Protein AF-A0ABD0PW05-F1 (afdb_monomer_lite)

pLDDT: mean 74.48, std 14.44, range [42.72, 92.44]

InterPro domains:
  IPR011651 Notch ligand, N-terminal domain [PF07657] (1-86)

Radius of gyration: 17.45 Å; chains: 1; bounding box: 37×35×46 Å

Structure (mmCIF, N/CA/C/O backbone):
data_AF-A0ABD0PW05-F1
#
_entry.id   AF-A0ABD0PW05-F1
#
loop_
_atom_site.group_PDB
_atom_site.id
_atom_site.type_symbol
_atom_site.label_atom_id
_atom_site.label_alt_id
_atom_site.label_comp_id
_atom_site.label_asym_id
_atom_site.label_entity_id
_atom_site.label_seq_id
_atom_site.pdbx_PDB_ins_code
_atom_site.Cartn_x
_atom_site.Cartn_y
_atom_site.Cartn_z
_atom_site.occupancy
_atom_site.B_iso_or_equiv
_atom_site.auth_seq_id
_atom_site.auth_comp_id
_atom_site.auth_asym_id
_atom_site.auth_atom_id
_atom_site.pdbx_PDB_model_num
ATOM 1 N N . VAL A 1 1 ? -10.540 6.101 0.047 1.00 71.69 1 VAL A N 1
ATOM 2 C CA . VAL A 1 1 ? -10.390 4.888 0.879 1.00 71.69 1 VAL A CA 1
ATOM 3 C C . VAL A 1 1 ? -11.546 4.908 1.849 1.00 71.69 1 VAL A C 1
ATOM 5 O O . VAL A 1 1 ? -11.814 5.977 2.376 1.00 71.69 1 VAL A O 1
ATOM 8 N N . GLU A 1 2 ? -12.251 3.796 1.997 1.00 81.50 2 GLU A N 1
ATOM 9 C CA . GLU A 1 2 ? -13.434 3.681 2.852 1.00 81.50 2 GLU A CA 1
ATOM 10 C C . GLU A 1 2 ? -13.196 2.499 3.794 1.00 81.50 2 GLU A C 1
ATOM 12 O O . GLU A 1 2 ? -12.891 1.395 3.338 1.00 81.50 2 GLU A O 1
ATOM 17 N N . ASN A 1 3 ? -13.220 2.763 5.099 1.00 84.62 3 ASN A N 1
ATOM 18 C CA . ASN A 1 3 ? -13.067 1.769 6.160 1.00 84.62 3 ASN A CA 1
ATOM 19 C C . ASN A 1 3 ? -13.977 2.156 7.328 1.00 84.62 3 ASN A C 1
ATOM 21 O O . ASN A 1 3 ? -13.508 2.504 8.408 1.00 84.62 3 ASN A O 1
ATOM 25 N N . ASP A 1 4 ? -15.287 2.092 7.100 1.00 84.44 4 ASP A N 1
ATOM 26 C CA . ASP A 1 4 ? -16.311 2.504 8.072 1.00 84.44 4 ASP A CA 1
ATOM 27 C C . ASP A 1 4 ? -16.251 1.734 9.397 1.00 84.44 4 ASP A C 1
ATOM 29 O O . ASP A 1 4 ? -16.851 2.141 10.391 1.00 84.44 4 ASP A O 1
ATOM 33 N N . ARG A 1 5 ? -15.563 0.585 9.406 1.00 85.75 5 ARG A N 1
ATOM 34 C CA . ARG A 1 5 ? -15.396 -0.259 10.591 1.00 85.75 5 ARG A CA 1
ATOM 35 C C . ARG A 1 5 ? -14.138 0.044 11.390 1.00 85.75 5 ARG A C 1
ATOM 37 O O . ARG A 1 5 ? -14.019 -0.513 12.471 1.00 85.75 5 ARG A O 1
ATOM 44 N N . GLY A 1 6 ? -13.202 0.842 10.876 1.00 88.19 6 GLY A N 1
ATOM 45 C CA . GLY A 1 6 ? -11.941 1.124 11.569 1.00 88.19 6 GLY A CA 1
ATOM 46 C C . GLY A 1 6 ? -11.093 -0.128 11.844 1.00 88.19 6 GLY A C 1
ATOM 47 O O . GLY A 1 6 ? -10.381 -0.193 12.846 1.00 88.19 6 GLY A O 1
ATOM 48 N N . GLU A 1 7 ? -11.198 -1.160 10.997 1.00 90.12 7 GLU A N 1
ATOM 49 C CA . GLU A 1 7 ? -10.546 -2.459 11.211 1.00 90.12 7 GLU A CA 1
ATOM 50 C C . GLU A 1 7 ? -9.245 -2.597 10.400 1.00 90.12 7 GLU A C 1
ATOM 52 O O . GLU A 1 7 ? -9.126 -2.126 9.266 1.00 90.12 7 GLU A O 1
ATOM 57 N N . LEU A 1 8 ? -8.270 -3.289 10.985 1.00 91.00 8 LEU A N 1
ATOM 58 C CA . LEU A 1 8 ? -7.031 -3.740 10.361 1.00 91.00 8 LEU A CA 1
ATOM 59 C C . LEU A 1 8 ? -7.246 -5.081 9.643 1.00 91.00 8 LEU A C 1
ATOM 61 O O . LEU A 1 8 ? -8.153 -5.847 9.962 1.00 91.00 8 LEU A O 1
ATOM 65 N N . ALA A 1 9 ? -6.3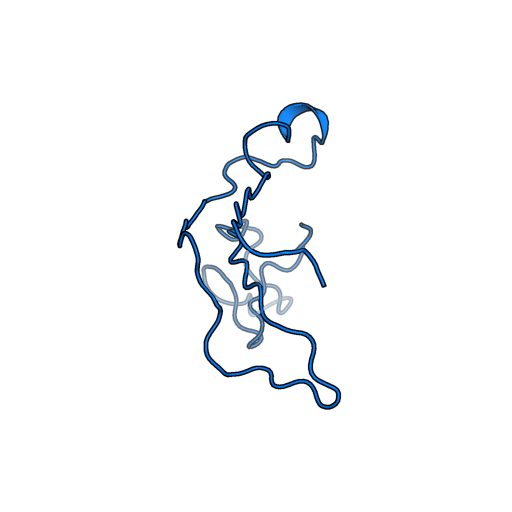39 -5.434 8.726 1.00 91.50 9 ALA A N 1
ATOM 66 C CA . ALA A 1 9 ? -6.415 -6.685 7.957 1.00 91.50 9 ALA A CA 1
ATOM 67 C C . ALA A 1 9 ? -6.397 -7.967 8.818 1.00 91.50 9 ALA A C 1
ATOM 69 O O . ALA A 1 9 ? -6.842 -9.021 8.372 1.00 91.50 9 ALA A O 1
ATOM 70 N N . ASN A 1 10 ? -5.880 -7.889 10.046 1.00 92.38 10 ASN A N 1
ATOM 71 C CA . ASN A 1 10 ? -5.888 -8.992 11.009 1.00 92.38 10 ASN A CA 1
ATOM 72 C C . ASN A 1 10 ? -7.169 -9.050 11.868 1.00 92.38 10 ASN A C 1
ATOM 74 O O . ASN A 1 10 ? -7.258 -9.903 12.746 1.00 92.38 10 ASN A O 1
ATOM 78 N N . GLY A 1 11 ? -8.136 -8.157 11.639 1.00 90.25 11 GLY A N 1
ATOM 79 C CA . GLY A 1 11 ? -9.395 -8.069 12.382 1.00 90.25 11 GLY A CA 1
ATOM 80 C C . GLY A 1 11 ? -9.326 -7.254 13.677 1.00 90.25 11 GLY A C 1
ATOM 81 O O . GLY A 1 11 ? -10.334 -7.140 14.374 1.00 90.25 11 GLY A O 1
ATOM 82 N N . ASN A 1 12 ? -8.177 -6.673 14.023 1.00 89.94 12 ASN A N 1
ATOM 83 C CA . ASN A 1 12 ? -8.077 -5.763 15.166 1.00 89.94 12 ASN A CA 1
ATOM 84 C C . ASN A 1 12 ? -8.575 -4.361 14.796 1.00 89.94 12 ASN A C 1
ATOM 86 O O . ASN A 1 12 ? -8.642 -4.018 13.621 1.00 89.94 12 ASN A O 1
ATOM 90 N N . CYS A 1 13 ? -8.885 -3.541 15.795 1.00 90.69 13 CYS A N 1
ATOM 91 C CA . CYS A 1 13 ? -9.183 -2.127 15.578 1.00 90.69 13 CYS A CA 1
ATOM 92 C C . CYS A 1 13 ? -7.895 -1.344 15.302 1.00 90.69 13 CYS A C 1
ATOM 94 O O . CYS A 1 13 ? -6.845 -1.692 15.851 1.00 90.69 13 CYS A O 1
ATOM 96 N N . CYS A 1 14 ? -7.969 -0.323 14.445 1.00 88.62 14 CYS A N 1
ATOM 97 C CA . CYS A 1 14 ? -6.863 0.612 14.224 1.00 88.62 14 CYS A CA 1
ATOM 98 C C . CYS A 1 14 ? -6.465 1.298 15.530 1.00 88.62 14 CYS A C 1
ATOM 100 O O . CYS A 1 14 ? -5.287 1.306 15.881 1.00 88.62 14 CYS A O 1
ATOM 102 N N . ASP A 1 15 ? -7.477 1.759 16.264 1.00 83.69 15 ASP A N 1
ATOM 103 C CA . ASP A 1 15 ? -7.351 2.443 17.539 1.00 83.69 15 ASP A CA 1
ATOM 104 C C . ASP A 1 15 ? -8.313 1.850 18.572 1.00 83.69 15 ASP A C 1
ATOM 106 O O . ASP A 1 15 ? -9.337 1.241 18.244 1.00 83.69 15 ASP A O 1
ATOM 110 N N . GLY A 1 16 ? -7.968 2.029 19.847 1.00 82.06 16 GLY A N 1
ATOM 111 C CA . GLY A 1 16 ? -8.813 1.619 20.963 1.00 82.06 16 GLY A CA 1
ATOM 112 C C . GLY A 1 16 ? -9.092 0.112 21.036 1.00 82.06 16 GLY A C 1
ATOM 113 O O . GLY A 1 16 ? -8.378 -0.729 20.486 1.00 82.06 16 GLY A O 1
ATOM 114 N N . ALA A 1 17 ? -10.133 -0.236 21.793 1.00 81.44 17 ALA A N 1
ATOM 115 C CA . ALA A 1 17 ? -10.599 -1.607 21.962 1.00 81.44 17 ALA A CA 1
ATOM 116 C C . ALA A 1 17 ? -11.977 -1.785 21.321 1.00 81.44 17 ALA A C 1
ATOM 118 O O . ALA A 1 17 ? -12.790 -0.863 21.296 1.00 81.44 17 ALA A O 1
ATOM 119 N N . ARG A 1 18 ? -12.256 -3.001 20.847 1.00 88.19 18 ARG A N 1
ATOM 120 C CA . ARG A 1 18 ? -13.566 -3.365 20.304 1.00 88.19 18 ARG A CA 1
ATOM 121 C C . ARG A 1 18 ? -14.634 -3.245 21.398 1.00 88.19 18 ARG A C 1
ATOM 123 O O . ARG A 1 18 ? -14.457 -3.771 22.499 1.00 88.19 18 ARG A O 1
ATOM 130 N N . SER A 1 19 ? -15.740 -2.578 21.089 1.00 84.31 19 SER A N 1
ATOM 131 C CA . SER A 1 19 ? -16.873 -2.426 21.998 1.00 84.31 19 SER A CA 1
ATOM 132 C C . SER A 1 19 ? -17.476 -3.790 22.335 1.00 84.31 19 SER A C 1
ATOM 134 O O . SER A 1 19 ? -17.778 -4.599 21.457 1.00 84.31 19 SER A O 1
ATOM 136 N N . ALA A 1 20 ? -17.674 -4.051 23.627 1.00 83.31 20 ALA A N 1
ATOM 137 C CA . ALA A 1 20 ? -18.265 -5.300 24.102 1.00 83.31 20 ALA A CA 1
ATOM 138 C C . ALA A 1 20 ? -19.780 -5.399 23.833 1.00 83.31 20 ALA A C 1
ATOM 140 O O . ALA A 1 20 ? -20.349 -6.480 23.965 1.00 83.31 20 ALA A O 1
ATOM 141 N N . GLN A 1 21 ? -20.442 -4.286 23.496 1.00 84.75 21 GLN A N 1
ATOM 142 C CA . GLN A 1 21 ? -21.896 -4.224 23.314 1.00 84.75 21 GLN A CA 1
ATOM 143 C C . GLN A 1 21 ? -22.330 -4.575 21.890 1.00 84.75 21 GLN A C 1
ATOM 145 O O . GLN A 1 21 ? -23.276 -5.337 21.712 1.00 84.75 21 GLN A O 1
ATOM 150 N N . ASP A 1 22 ? -21.650 -4.024 20.888 1.00 84.50 22 ASP A N 1
ATOM 151 C CA . ASP A 1 22 ? -21.989 -4.172 19.467 1.00 84.50 22 ASP A CA 1
ATOM 152 C C . ASP A 1 22 ? -20.870 -4.827 18.644 1.00 84.50 22 ASP A C 1
ATOM 154 O O . ASP A 1 22 ? -21.072 -5.151 17.474 1.00 84.50 22 ASP A O 1
ATOM 158 N N . GLY A 1 23 ? -19.704 -5.074 19.247 1.00 82.88 23 GLY A N 1
ATOM 159 C CA . GLY A 1 23 ? -18.576 -5.707 18.574 1.00 82.88 23 GLY A CA 1
ATOM 160 C C . GLY A 1 23 ? -17.910 -4.816 17.527 1.00 82.88 23 GLY A C 1
ATOM 161 O O . GLY A 1 23 ? -17.116 -5.330 16.738 1.00 82.88 23 GLY A O 1
ATOM 162 N N . LEU A 1 24 ? -18.214 -3.518 17.495 1.00 84.19 24 LEU A N 1
ATOM 163 C CA . LEU A 1 24 ? -17.617 -2.569 16.560 1.00 84.19 24 LEU A CA 1
ATOM 164 C C . LEU A 1 24 ? -16.347 -1.956 17.154 1.00 84.19 24 LEU A C 1
ATOM 166 O O . LEU A 1 24 ? -16.193 -1.865 18.375 1.00 84.19 24 LEU A O 1
ATOM 170 N N . CYS A 1 25 ? -15.412 -1.570 16.292 1.00 88.12 25 CYS A N 1
ATOM 171 C CA . CYS A 1 25 ? -14.310 -0.718 16.718 1.00 88.12 25 CYS A CA 1
ATOM 172 C C . CYS A 1 25 ? -14.831 0.676 17.051 1.00 88.12 25 CYS A C 1
ATOM 174 O O . CYS A 1 25 ? -15.911 1.068 16.594 1.00 88.12 25 CYS A O 1
ATOM 176 N N . ASP A 1 26 ? -14.068 1.399 17.871 1.00 75.69 26 ASP A N 1
ATOM 177 C CA . ASP A 1 26 ? -14.368 2.803 18.109 1.00 75.69 26 ASP A CA 1
ATOM 178 C C . ASP A 1 26 ? -14.432 3.530 16.762 1.00 75.69 26 ASP A C 1
ATOM 180 O O . ASP A 1 26 ? -13.692 3.202 15.833 1.00 75.69 26 ASP A O 1
ATOM 184 N N . ARG A 1 27 ? -15.361 4.475 16.632 1.00 68.25 27 ARG A N 1
ATOM 185 C CA . ARG A 1 27 ? -15.639 5.152 15.355 1.00 68.25 27 ARG A CA 1
ATOM 186 C C . ARG A 1 27 ? -14.583 6.197 14.994 1.00 68.25 27 ARG A C 1
ATOM 188 O O . ARG A 1 27 ? -14.838 7.015 14.114 1.00 68.25 27 ARG A O 1
ATOM 195 N N . ASP A 1 28 ? -13.451 6.205 15.692 1.00 68.00 28 ASP A N 1
ATOM 196 C CA . ASP A 1 28 ? -12.325 7.043 15.315 1.00 68.00 28 ASP A CA 1
ATOM 197 C C . ASP A 1 28 ? -11.687 6.516 14.022 1.00 68.00 28 ASP A C 1
ATOM 199 O O . ASP A 1 28 ? -11.696 5.315 13.730 1.00 68.00 28 ASP A O 1
ATOM 203 N N . GLU A 1 29 ? -11.199 7.433 13.198 1.00 71.38 29 GLU A N 1
ATOM 204 C CA . GLU A 1 29 ? -10.730 7.119 11.853 1.00 71.38 29 GLU A CA 1
ATOM 205 C C . GLU A 1 29 ? -9.273 6.644 11.887 1.00 71.38 29 GLU A C 1
ATOM 207 O O . GLU A 1 29 ? -8.403 7.310 12.440 1.00 71.38 29 GLU A O 1
ATOM 212 N N . CYS A 1 30 ? -8.974 5.522 11.222 1.00 84.75 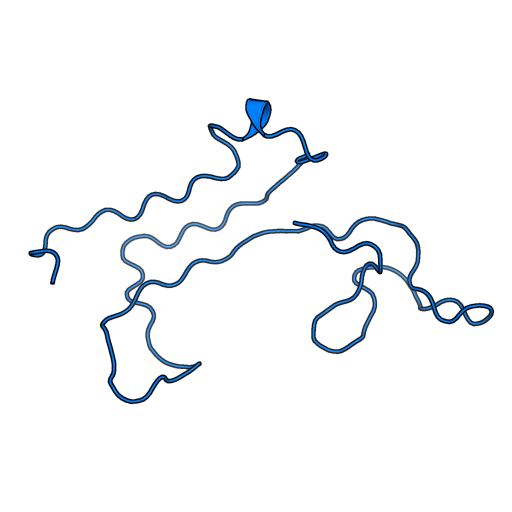30 CYS A N 1
ATOM 213 C CA . CYS A 1 30 ? -7.595 5.053 11.083 1.00 84.75 30 CYS A CA 1
ATOM 214 C C . CYS A 1 30 ? -6.708 6.113 10.403 1.00 84.75 30 CYS A C 1
ATOM 216 O O . CYS A 1 30 ? -7.032 6.573 9.299 1.00 84.75 30 CYS A O 1
ATOM 218 N N . ASP A 1 31 ? -5.515 6.360 10.955 1.00 83.25 31 ASP A N 1
ATOM 219 C CA . ASP A 1 31 ? -4.442 7.148 10.326 1.00 83.25 31 ASP A CA 1
ATOM 220 C C . ASP A 1 31 ? -3.899 6.459 9.055 1.00 83.25 31 ASP A C 1
ATOM 222 O O . ASP A 1 31 ? -2.860 5.788 9.028 1.00 83.25 31 ASP A O 1
ATOM 226 N N . THR A 1 32 ? -4.641 6.595 7.959 1.00 82.19 32 THR A N 1
ATOM 227 C CA . THR A 1 32 ? -4.442 5.800 6.748 1.00 82.19 32 THR A CA 1
ATOM 228 C C . THR A 1 32 ? -3.335 6.371 5.863 1.00 82.19 32 THR A C 1
ATOM 230 O O . THR A 1 32 ? -3.274 7.564 5.559 1.00 82.19 32 THR A O 1
ATOM 233 N N . TYR A 1 33 ? -2.468 5.491 5.364 1.00 78.94 33 TYR A N 1
ATOM 234 C CA . TYR A 1 33 ? -1.432 5.833 4.396 1.00 78.94 33 TYR A CA 1
ATOM 235 C C . TYR A 1 33 ? -1.224 4.692 3.396 1.00 78.94 33 TYR A C 1
ATOM 237 O O . TYR A 1 33 ? -1.606 3.549 3.651 1.00 78.94 33 TYR A O 1
ATOM 245 N N . LEU A 1 34 ? -0.624 4.995 2.244 1.00 77.38 34 LEU A N 1
ATOM 246 C CA . LEU A 1 34 ? -0.417 4.021 1.172 1.00 77.38 34 LEU A CA 1
ATOM 247 C C . LEU A 1 34 ? 1.068 3.704 0.997 1.00 77.38 34 LEU A C 1
ATOM 249 O O . LEU A 1 34 ? 1.929 4.580 1.074 1.00 77.38 34 LEU A O 1
ATOM 253 N N . ARG A 1 35 ? 1.357 2.432 0.719 1.00 78.56 35 ARG A N 1
ATOM 254 C CA . ARG A 1 35 ? 2.660 1.961 0.241 1.00 78.56 35 ARG A CA 1
ATOM 255 C C . ARG A 1 35 ? 2.465 1.383 -1.152 1.00 78.56 35 ARG A C 1
ATOM 257 O O . ARG A 1 35 ? 1.556 0.583 -1.356 1.00 78.56 35 ARG A O 1
ATOM 264 N N . VAL A 1 36 ? 3.319 1.775 -2.090 1.00 77.81 36 VAL A N 1
ATOM 265 C CA . VAL A 1 36 ? 3.270 1.299 -3.477 1.00 77.81 36 VAL A CA 1
ATOM 266 C C . VAL A 1 36 ? 4.532 0.499 -3.775 1.00 77.81 36 VAL A C 1
ATOM 268 O O . VAL A 1 36 ? 5.630 0.890 -3.389 1.00 77.81 36 VAL A O 1
ATOM 271 N N . CYS A 1 37 ? 4.362 -0.631 -4.456 1.00 82.06 37 CYS A N 1
ATOM 272 C CA . CYS A 1 37 ? 5.438 -1.500 -4.916 1.00 82.06 37 CYS A CA 1
ATOM 273 C C . CYS A 1 37 ? 5.229 -1.783 -6.405 1.00 82.06 37 CYS A C 1
ATOM 275 O O . CYS A 1 37 ? 4.174 -2.287 -6.788 1.00 82.06 37 CYS A O 1
ATOM 277 N N . LEU A 1 38 ? 6.228 -1.458 -7.229 1.00 83.25 38 LEU A N 1
ATOM 278 C CA . LEU A 1 38 ? 6.260 -1.786 -8.653 1.00 83.25 38 LEU A CA 1
ATOM 279 C C . LEU A 1 38 ? 7.343 -2.848 -8.891 1.00 83.25 38 LEU A C 1
ATOM 281 O O . LEU A 1 38 ? 8.464 -2.716 -8.395 1.00 83.25 38 LEU A O 1
ATOM 285 N N . LYS A 1 39 ? 6.994 -3.909 -9.622 1.00 83.31 39 LYS A N 1
ATOM 286 C CA . LYS A 1 39 ? 7.898 -5.002 -10.001 1.00 83.31 39 LYS A CA 1
ATOM 287 C C . LYS A 1 39 ? 7.583 -5.500 -11.411 1.00 83.31 39 LYS A C 1
ATOM 289 O O . LYS A 1 39 ? 6.550 -5.147 -11.976 1.00 83.31 39 LYS A O 1
ATOM 294 N N . GLU A 1 40 ? 8.479 -6.310 -11.962 1.00 83.94 40 GLU A N 1
ATOM 295 C CA . GLU A 1 40 ? 8.287 -6.979 -13.249 1.00 83.94 40 GLU A CA 1
ATOM 296 C C . GLU A 1 40 ? 7.073 -7.918 -13.255 1.00 83.94 40 GLU A C 1
ATOM 298 O O . GLU A 1 40 ? 6.658 -8.452 -12.221 1.00 83.94 40 GLU A O 1
ATOM 303 N N . TYR A 1 41 ? 6.510 -8.125 -14.445 1.00 86.81 41 TYR A N 1
ATOM 304 C CA . TYR A 1 41 ? 5.454 -9.107 -14.642 1.00 86.81 41 TYR A CA 1
ATOM 305 C C . TYR A 1 41 ? 5.988 -10.523 -14.396 1.00 86.81 41 TYR A C 1
ATOM 307 O O . TYR A 1 41 ? 7.048 -10.900 -14.892 1.00 86.81 41 TYR A O 1
ATOM 315 N N . GLN A 1 42 ? 5.216 -11.322 -13.663 1.00 86.94 42 GLN A N 1
ATOM 316 C CA . GLN A 1 42 ? 5.505 -12.725 -13.386 1.00 86.94 42 GLN A CA 1
ATOM 317 C C . GLN A 1 42 ? 4.276 -13.556 -13.759 1.00 86.94 42 GLN A C 1
ATOM 319 O O . GLN A 1 42 ? 3.153 -13.158 -13.456 1.00 86.94 42 GLN A O 1
ATOM 324 N N . VAL A 1 43 ? 4.484 -14.712 -14.400 1.00 91.62 43 VAL A N 1
ATOM 325 C CA . VAL A 1 43 ? 3.390 -15.641 -14.752 1.00 91.62 43 VAL A CA 1
ATOM 326 C C . VAL A 1 43 ? 2.722 -16.195 -13.490 1.00 91.62 43 VAL A C 1
ATOM 328 O O . VAL A 1 43 ? 1.501 -16.293 -13.426 1.00 91.62 43 VAL A O 1
ATOM 331 N N . GLU A 1 44 ? 3.523 -16.500 -12.468 1.00 92.44 44 GLU A N 1
ATOM 332 C CA . GLU A 1 44 ? 3.049 -16.847 -11.130 1.00 92.44 44 GLU A CA 1
ATOM 333 C C . GLU A 1 44 ? 3.355 -15.696 -10.168 1.00 92.44 44 GLU A C 1
ATOM 335 O O . GLU A 1 44 ? 4.507 -15.292 -9.998 1.00 92.44 44 GLU A O 1
ATOM 340 N N . VAL A 1 45 ? 2.314 -15.136 -9.548 1.00 88.81 45 VAL A N 1
ATOM 341 C CA . VAL A 1 45 ? 2.440 -13.936 -8.714 1.00 88.81 45 VAL A CA 1
ATOM 342 C C . VAL A 1 45 ? 2.905 -14.296 -7.305 1.00 88.81 45 VAL A C 1
ATOM 344 O O . VAL A 1 45 ? 2.221 -15.015 -6.580 1.00 88.81 45 VAL A O 1
ATOM 347 N N . THR A 1 46 ? 4.019 -13.705 -6.866 1.00 87.56 46 THR A N 1
ATOM 348 C CA . THR A 1 46 ? 4.452 -13.749 -5.460 1.00 87.56 46 THR A CA 1
ATOM 349 C C . THR A 1 46 ? 3.998 -12.502 -4.695 1.00 87.56 46 THR A C 1
ATOM 351 O O . THR A 1 46 ? 4.105 -11.380 -5.196 1.00 87.56 46 THR A O 1
ATOM 354 N N . THR A 1 47 ? 3.520 -12.675 -3.458 1.00 84.06 47 THR A N 1
ATOM 355 C CA . THR A 1 47 ? 3.205 -11.558 -2.538 1.00 84.06 47 THR A CA 1
ATOM 356 C C . THR A 1 47 ? 4.441 -11.024 -1.810 1.00 84.06 47 THR A C 1
ATOM 358 O O . THR A 1 47 ? 4.393 -9.964 -1.192 1.00 84.06 47 THR A O 1
ATOM 361 N N . SER A 1 48 ? 5.556 -11.749 -1.901 1.00 81.44 48 SER A N 1
ATOM 362 C CA . SER A 1 48 ? 6.868 -11.396 -1.368 1.00 81.44 48 SER A CA 1
ATOM 363 C C . SER A 1 48 ? 7.886 -11.202 -2.497 1.00 81.44 48 SER A C 1
ATOM 365 O O . SER A 1 48 ? 7.652 -11.589 -3.645 1.00 81.44 48 SER A O 1
ATOM 367 N N . GLY A 1 49 ? 9.028 -10.600 -2.173 1.00 76.19 49 GLY A N 1
ATOM 368 C CA . GLY A 1 49 ? 10.127 -10.374 -3.112 1.00 76.19 49 GLY A CA 1
ATOM 369 C C . GLY A 1 49 ? 10.622 -8.934 -3.090 1.00 76.19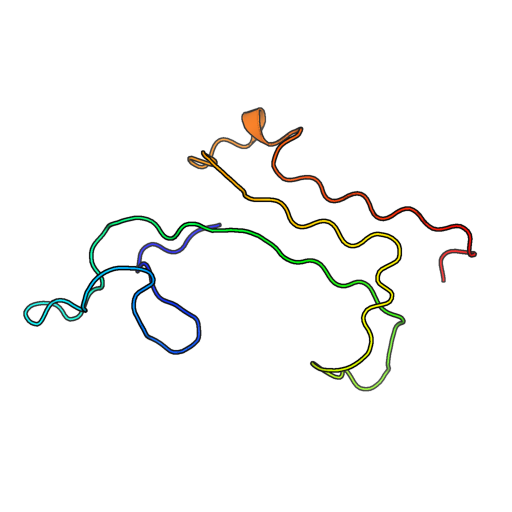 49 GLY A C 1
ATOM 370 O O . GLY A 1 49 ? 10.068 -8.080 -2.396 1.00 76.19 49 GLY A O 1
ATOM 371 N N . PHE A 1 50 ? 11.688 -8.669 -3.844 1.00 74.62 50 PHE A N 1
ATOM 372 C CA . PHE A 1 50 ? 12.200 -7.315 -3.994 1.00 74.62 50 PHE A CA 1
ATOM 373 C C . PHE A 1 50 ? 11.208 -6.488 -4.806 1.00 74.62 50 PHE A C 1
ATOM 375 O O . PHE A 1 50 ? 10.975 -6.740 -5.985 1.00 74.62 50 PHE A O 1
ATOM 382 N N . CYS A 1 51 ? 10.632 -5.479 -4.163 1.00 69.69 51 CYS A N 1
ATOM 383 C CA . CYS A 1 51 ? 10.078 -4.350 -4.886 1.00 69.69 51 CYS A CA 1
ATOM 384 C C . CYS A 1 51 ? 11.258 -3.621 -5.521 1.00 69.69 51 CYS A C 1
ATOM 386 O O . CYS A 1 51 ? 12.204 -3.269 -4.807 1.00 69.69 51 CYS A O 1
ATOM 388 N N . THR A 1 52 ? 11.223 -3.383 -6.830 1.00 59.59 52 THR A N 1
ATOM 389 C CA . THR A 1 52 ? 12.200 -2.510 -7.482 1.00 59.59 52 THR A CA 1
ATOM 390 C C . THR A 1 52 ? 11.872 -1.088 -7.045 1.00 59.59 52 THR A C 1
ATOM 392 O O . THR A 1 52 ? 11.182 -0.334 -7.724 1.00 59.59 52 THR A O 1
ATOM 395 N N . VAL A 1 53 ? 12.290 -0.739 -5.830 1.00 48.88 53 VAL A N 1
ATOM 396 C CA . VAL A 1 53 ? 12.109 0.587 -5.253 1.00 48.88 53 VAL A CA 1
ATOM 397 C C . VAL A 1 53 ? 13.123 1.502 -5.926 1.00 48.88 53 VAL A C 1
ATOM 399 O O . VAL A 1 53 ? 14.185 1.794 -5.384 1.00 48.88 53 VAL A O 1
ATOM 402 N N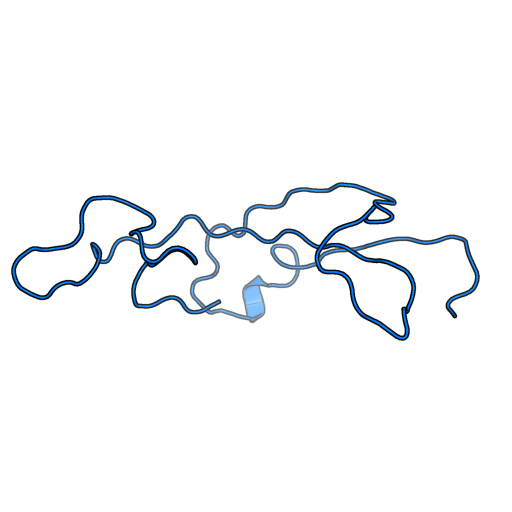 . ILE A 1 54 ? 12.810 1.959 -7.135 1.00 50.31 54 ILE A N 1
ATOM 403 C CA . ILE A 1 54 ? 13.463 3.144 -7.687 1.00 50.31 54 ILE A CA 1
ATOM 404 C C . ILE A 1 54 ? 12.722 4.345 -7.096 1.00 50.31 54 ILE A C 1
ATOM 406 O O . ILE A 1 54 ? 11.794 4.880 -7.690 1.00 50.31 54 ILE A O 1
ATOM 410 N N . GLY A 1 55 ? 13.089 4.709 -5.865 1.00 42.72 55 GLY A N 1
ATOM 411 C CA . GLY A 1 55 ? 12.508 5.845 -5.142 1.00 42.72 55 GLY A CA 1
ATOM 412 C C . GLY A 1 55 ? 11.494 5.425 -4.081 1.00 42.72 55 GLY A C 1
ATOM 413 O O . GLY A 1 55 ? 10.286 5.431 -4.301 1.00 42.72 55 GLY A O 1
ATOM 414 N N . GLY A 1 56 ? 11.994 5.056 -2.903 1.00 43.56 56 GLY A N 1
ATOM 415 C CA . GLY A 1 56 ? 11.159 4.762 -1.745 1.00 43.56 56 GLY A CA 1
ATOM 416 C C . GLY A 1 56 ? 10.657 6.059 -1.141 1.00 43.56 56 GLY A C 1
ATOM 417 O O . GLY A 1 56 ? 11.427 6.765 -0.500 1.00 43.56 56 GLY A O 1
ATOM 418 N N . ASN A 1 57 ? 9.373 6.353 -1.316 1.00 47.72 57 ASN A N 1
ATOM 419 C CA . ASN A 1 57 ? 8.728 7.482 -0.665 1.00 47.72 57 ASN A CA 1
ATOM 420 C C . ASN A 1 57 ? 7.549 6.968 0.172 1.00 47.72 57 ASN A C 1
ATOM 422 O O . ASN A 1 57 ? 6.720 6.201 -0.317 1.00 47.72 57 ASN A O 1
ATOM 426 N N . THR A 1 58 ? 7.489 7.368 1.442 1.00 48.28 58 THR A N 1
ATOM 427 C CA . THR A 1 58 ? 6.331 7.127 2.318 1.00 48.28 58 THR A CA 1
ATOM 428 C C . THR A 1 58 ? 5.521 8.417 2.379 1.00 48.28 58 THR A C 1
ATOM 430 O O . THR A 1 58 ? 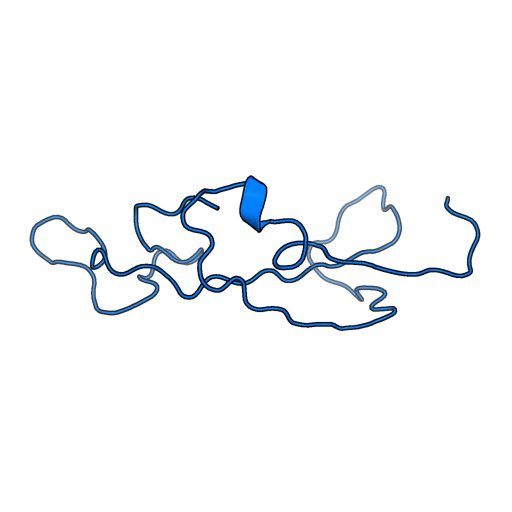6.090 9.456 2.705 1.00 48.28 58 THR A O 1
ATOM 433 N N . PHE A 1 59 ? 4.217 8.368 2.101 1.00 54.59 59 PHE A N 1
ATOM 434 C CA . PHE A 1 59 ? 3.340 9.542 2.184 1.00 54.59 59 PHE A CA 1
ATOM 435 C C . PHE A 1 59 ? 2.130 9.244 3.062 1.00 54.59 59 PHE A C 1
ATOM 437 O O . PHE A 1 59 ? 1.534 8.177 2.941 1.00 54.59 59 PHE A O 1
ATOM 444 N N . GLN A 1 60 ? 1.769 10.189 3.931 1.00 51.78 60 GLN A N 1
ATOM 445 C CA . GLN A 1 60 ? 0.568 10.122 4.764 1.00 51.78 60 GLN A CA 1
ATOM 446 C C . GLN A 1 60 ? -0.574 10.871 4.077 1.00 51.78 60 GLN A C 1
ATOM 448 O O . GLN A 1 60 ? -0.420 12.039 3.720 1.00 51.78 60 GLN A O 1
ATOM 453 N N . LEU A 1 61 ? -1.729 10.224 3.929 1.00 56.66 61 LEU A N 1
ATOM 454 C CA . LEU A 1 61 ? -2.933 10.852 3.393 1.00 56.66 61 LEU A CA 1
ATOM 455 C C . LEU A 1 61 ? -3.686 11.552 4.528 1.00 56.66 61 LEU A C 1
ATOM 457 O O . LEU A 1 61 ? -4.669 11.030 5.040 1.00 56.66 61 LEU A O 1
ATOM 461 N N . LYS A 1 62 ? -3.235 12.738 4.947 1.00 49.12 62 LYS A N 1
ATOM 462 C CA . LYS A 1 62 ? -3.989 13.537 5.928 1.00 49.12 62 LYS A CA 1
ATOM 463 C C . LYS A 1 62 ? -5.118 14.312 5.243 1.00 49.12 62 LYS A C 1
ATOM 465 O O . LYS A 1 62 ? -4.866 15.081 4.319 1.00 49.12 62 LYS A O 1
ATOM 470 N N . GLY A 1 63 ? -6.350 14.159 5.733 1.00 51.00 63 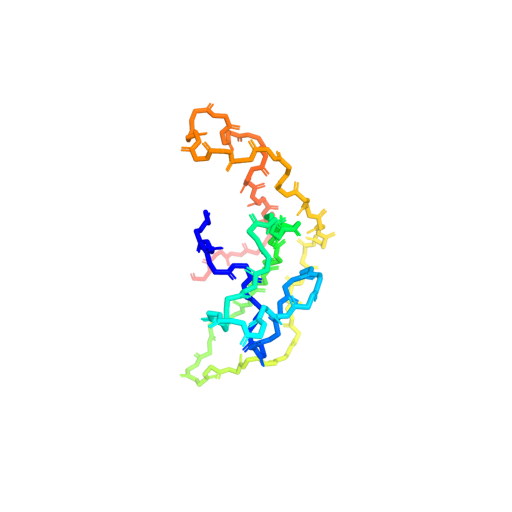GLY A N 1
ATOM 471 C CA . GLY A 1 63 ? -7.477 15.042 5.395 1.00 51.00 63 GLY A CA 1
ATOM 472 C C . GLY A 1 63 ? -8.214 14.732 4.088 1.00 51.00 63 GLY A C 1
ATOM 473 O O . GLY A 1 63 ? -8.820 15.631 3.496 1.00 51.00 63 GLY A O 1
ATOM 474 N N . PHE A 1 64 ? -8.182 13.481 3.620 1.00 52.94 64 PHE A N 1
ATOM 475 C CA . PHE A 1 64 ? -8.981 13.053 2.472 1.00 52.94 64 PHE A CA 1
ATOM 476 C C . PHE A 1 64 ? -10.423 12.741 2.908 1.00 52.94 64 PHE A C 1
ATOM 478 O O . PHE A 1 64 ? -10.847 11.592 2.893 1.00 52.94 64 PHE A O 1
ATOM 485 N N . ASN A 1 65 ? -11.201 13.771 3.263 1.00 55.81 65 ASN A N 1
ATOM 486 C CA . ASN A 1 65 ? -12.631 13.648 3.603 1.00 55.81 65 ASN A CA 1
ATOM 487 C C . ASN A 1 65 ? -13.492 13.389 2.343 1.00 55.81 65 ASN A C 1
ATOM 489 O O . ASN A 1 65 ? -14.459 14.102 2.082 1.00 55.81 65 ASN A O 1
ATOM 493 N N . GLY A 1 66 ? -13.078 12.462 1.477 1.00 54.50 66 GLY A N 1
ATOM 494 C CA . GLY A 1 66 ? -13.806 12.081 0.264 1.00 54.50 66 GLY A CA 1
ATOM 495 C C . GLY A 1 66 ? -13.896 13.148 -0.835 1.00 54.50 66 GLY A C 1
ATOM 496 O O . GLY A 1 66 ? -14.669 12.963 -1.768 1.00 54.50 66 GLY A O 1
ATOM 497 N N . ASN A 1 67 ? -13.139 14.255 -0.771 1.00 57.16 67 ASN A N 1
ATOM 498 C CA . ASN A 1 67 ? -13.194 15.312 -1.790 1.00 57.16 67 ASN A CA 1
ATOM 499 C C . ASN A 1 67 ? -12.120 15.123 -2.888 1.00 57.16 67 ASN A C 1
ATOM 501 O O . ASN A 1 67 ? -10.966 15.514 -2.676 1.00 57.16 67 ASN A O 1
ATOM 505 N N . PRO A 1 68 ? -12.478 14.605 -4.082 1.00 56.06 68 PRO A N 1
ATOM 506 C CA . PRO A 1 68 ? -11.532 14.353 -5.172 1.00 56.06 68 PRO A CA 1
ATOM 507 C C . PRO A 1 68 ? -10.867 15.626 -5.716 1.00 56.06 68 PRO A C 1
ATOM 509 O O . PRO A 1 68 ? -9.776 15.552 -6.270 1.00 56.06 68 PRO A O 1
ATOM 512 N N . ASN A 1 69 ? -11.447 16.812 -5.501 1.00 54.31 69 ASN A N 1
ATOM 513 C CA . ASN A 1 69 ? -10.863 18.074 -5.969 1.00 54.31 69 ASN A CA 1
ATOM 514 C C . ASN A 1 69 ? -9.659 18.546 -5.130 1.00 54.31 69 ASN A C 1
ATOM 516 O O . ASN A 1 69 ? -8.910 19.411 -5.575 1.00 54.31 69 ASN A O 1
ATOM 520 N N . LYS A 1 70 ? -9.443 17.987 -3.928 1.00 54.09 70 LYS A N 1
ATOM 521 C CA . LYS A 1 70 ? -8.233 18.222 -3.108 1.00 54.09 70 LYS A CA 1
ATOM 522 C C . LYS A 1 70 ? -7.142 17.167 -3.337 1.00 54.09 70 LYS A C 1
ATOM 524 O O . LYS A 1 70 ? -6.086 17.232 -2.715 1.00 54.09 70 LYS A O 1
ATOM 529 N N . ALA A 1 71 ? -7.396 16.198 -4.217 1.00 52.75 71 ALA A N 1
ATOM 530 C CA . ALA A 1 71 ? -6.544 15.032 -4.414 1.00 52.75 71 ALA A CA 1
ATOM 531 C C . ALA A 1 71 ? -5.270 15.298 -5.219 1.00 52.75 71 ALA A C 1
ATOM 533 O O . ALA A 1 71 ? -4.377 14.455 -5.195 1.00 52.75 71 ALA A O 1
ATOM 534 N N . ASN A 1 72 ? -5.191 16.435 -5.921 1.00 53.41 72 ASN A N 1
ATOM 535 C CA . ASN A 1 72 ? -4.210 16.623 -6.990 1.00 53.41 72 ASN A CA 1
ATOM 536 C C . ASN A 1 72 ? -2.745 16.470 -6.531 1.00 53.41 72 ASN A C 1
ATOM 538 O O . ASN A 1 72 ? -1.949 15.931 -7.292 1.00 53.41 72 ASN A O 1
ATOM 542 N N . ASP A 1 73 ? -2.423 16.830 -5.280 1.00 54.16 73 ASP A N 1
ATOM 543 C CA . ASP A 1 73 ? -1.052 16.726 -4.746 1.00 54.16 73 ASP A CA 1
ATOM 544 C C . ASP A 1 73 ? -0.877 15.762 -3.561 1.00 54.16 73 ASP A C 1
ATOM 546 O O . ASP A 1 73 ? 0.239 15.330 -3.288 1.00 54.16 73 ASP A O 1
ATOM 550 N N . LEU A 1 74 ? -1.943 15.392 -2.841 1.00 62.41 74 LEU A N 1
ATOM 551 C CA . LEU A 1 74 ? -1.808 14.586 -1.617 1.00 62.41 74 LEU A CA 1
ATOM 552 C C . LEU A 1 74 ? -1.851 13.071 -1.865 1.00 62.41 74 LEU A C 1
ATOM 554 O O . LEU A 1 74 ? -1.407 12.324 -1.002 1.00 62.41 74 LEU A O 1
ATOM 558 N N . GLY A 1 75 ? -2.349 12.608 -3.019 1.00 66.50 75 GLY A N 1
ATOM 559 C CA . GLY A 1 75 ? -2.537 11.178 -3.319 1.00 66.50 75 GLY A CA 1
ATOM 560 C C . GLY A 1 75 ? -1.741 10.624 -4.501 1.00 66.50 75 GLY A C 1
ATOM 561 O O . GLY A 1 75 ? -1.909 9.455 -4.844 1.00 66.50 75 GLY A O 1
ATOM 562 N N . THR A 1 76 ? -0.899 11.437 -5.138 1.00 72.81 76 THR A N 1
ATOM 563 C CA . THR A 1 76 ? -0.192 11.057 -6.368 1.00 72.81 76 THR A CA 1
ATOM 564 C C . THR A 1 76 ? 1.170 10.443 -6.050 1.00 72.81 76 THR A C 1
ATOM 566 O O . THR A 1 76 ? 2.005 11.066 -5.398 1.00 72.81 76 THR A O 1
ATOM 569 N N . VAL A 1 77 ? 1.428 9.231 -6.551 1.00 73.44 77 VAL A N 1
ATOM 570 C CA . VAL A 1 77 ? 2.738 8.569 -6.453 1.00 73.44 77 VAL A CA 1
ATOM 571 C C . VAL A 1 77 ? 3.408 8.584 -7.824 1.00 73.44 77 VAL A C 1
ATOM 573 O O . VAL A 1 77 ? 2.902 7.989 -8.771 1.00 73.44 77 VAL A O 1
ATOM 576 N N . ILE A 1 78 ? 4.556 9.258 -7.926 1.00 76.50 78 ILE A N 1
ATOM 577 C CA . ILE A 1 78 ? 5.358 9.329 -9.154 1.00 76.50 78 ILE A CA 1
ATOM 578 C C . ILE A 1 78 ? 6.547 8.376 -9.019 1.00 76.50 78 ILE A C 1
ATOM 580 O O . ILE A 1 78 ? 7.375 8.544 -8.123 1.00 76.50 78 ILE A O 1
ATOM 584 N N . ILE A 1 79 ? 6.638 7.393 -9.919 1.00 78.19 79 ILE A N 1
ATOM 585 C CA . ILE A 1 79 ? 7.744 6.426 -9.987 1.00 78.19 79 ILE A CA 1
ATOM 586 C C . ILE A 1 79 ? 8.479 6.635 -11.319 1.00 78.19 79 ILE A C 1
ATOM 588 O O . ILE A 1 79 ? 8.028 6.130 -12.350 1.00 78.19 79 ILE A O 1
ATOM 592 N N . PRO A 1 80 ? 9.573 7.413 -11.345 1.00 81.00 80 PRO A N 1
ATOM 593 C CA . PRO A 1 80 ? 10.341 7.623 -12.565 1.00 81.00 80 PRO A CA 1
ATOM 594 C C . PRO A 1 80 ? 11.152 6.372 -12.929 1.00 81.00 80 PRO A C 1
ATOM 596 O O . PRO A 1 80 ? 11.660 5.668 -12.057 1.00 81.00 80 PRO A O 1
ATOM 599 N N . PHE A 1 81 ? 11.331 6.129 -14.228 1.00 80.12 81 PHE A N 1
ATOM 600 C CA . PHE A 1 81 ? 12.159 5.037 -14.738 1.00 80.12 81 PHE A CA 1
ATOM 601 C C . PHE A 1 81 ? 12.979 5.466 -15.963 1.00 80.12 81 PHE A C 1
ATOM 603 O O . PHE A 1 81 ? 12.614 6.401 -16.672 1.00 80.12 81 PHE A O 1
ATOM 610 N N . GLN A 1 82 ? 14.114 4.794 -16.184 1.00 84.25 82 GLN A N 1
ATOM 611 C CA . GLN A 1 82 ? 15.050 5.063 -17.293 1.00 84.25 82 GLN A CA 1
ATOM 612 C C . GLN A 1 82 ? 15.221 3.868 -18.246 1.00 84.25 82 GLN A C 1
ATOM 614 O O . GLN A 1 82 ? 16.024 3.917 -19.174 1.00 84.25 82 GLN A O 1
ATOM 619 N N . PHE A 1 83 ? 14.489 2.781 -18.009 1.00 83.00 83 PHE A N 1
ATOM 620 C CA . PHE A 1 83 ? 14.452 1.610 -18.881 1.00 83.00 83 PHE A CA 1
ATOM 621 C C . PHE A 1 83 ? 13.308 1.720 -19.904 1.00 83.00 83 PHE A C 1
ATOM 623 O O . PHE A 1 83 ? 12.430 2.571 -19.778 1.00 83.00 83 PHE A O 1
ATOM 630 N N . ALA A 1 84 ? 13.302 0.870 -20.931 1.00 88.12 84 ALA A N 1
ATOM 631 C CA . ALA A 1 84 ? 12.161 0.780 -21.840 1.00 88.12 84 ALA A CA 1
ATOM 632 C C . ALA A 1 84 ? 10.961 0.174 -21.102 1.00 88.12 84 ALA A C 1
ATOM 634 O O . ALA A 1 84 ? 11.110 -0.867 -20.464 1.00 88.12 84 ALA A O 1
ATOM 635 N N . TRP A 1 85 ? 9.796 0.821 -21.180 1.00 84.06 85 TRP A N 1
ATOM 636 C CA . TRP A 1 85 ? 8.578 0.275 -20.589 1.00 84.06 85 TRP A CA 1
ATOM 637 C C . TRP A 1 85 ? 8.198 -1.029 -21.316 1.00 84.06 85 TRP A C 1
ATOM 639 O O . TRP A 1 85 ? 8.025 -0.975 -22.538 1.00 84.06 85 TRP A O 1
ATOM 649 N N . PRO A 1 86 ? 8.144 -2.172 -20.610 1.00 78.38 86 PRO A N 1
ATOM 650 C CA . PRO A 1 86 ? 7.873 -3.472 -21.215 1.00 78.38 86 PRO A CA 1
ATOM 651 C C . PRO A 1 86 ? 6.407 -3.655 -21.628 1.00 78.38 86 PRO A C 1
ATOM 653 O O . PRO A 1 86 ? 5.517 -2.993 -21.042 1.00 78.38 86 PRO A O 1
#

Sequence (86 aa):
VENDRGELANGNCCDGARSAQDGLCDRDECDTYLRVCLKEYQVEVTTSGFCTVIGGNTFQLKGFNGNPNKANDLGTVIIPFQFAWP

Foldseek 3Di:
DDDQQCADPVGAHLDDHQDPPPRGHDRDHHQDWDFDFDDDDDPDDDPDDDRPCPDGDTATQPDPPVDVVVCPPRPDDDRDDDDPDD

Secondary structure (DSSP, 8-state):
---TT-B-TTS-BSSS---TTT-PPPSPPP--EE--------SS--SSS----SS---EE-TT-SS-GGGHHHHS-------SPP-

Organism: Cirrhinus mrigala (NCBI:txid683832)